Protein AF-A0A7C3QGA9-F1 (afdb_monomer_lite)

Secondary structure (D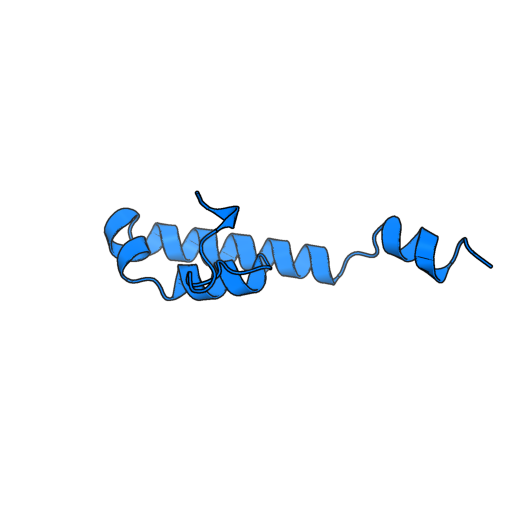SSP, 8-state):
-TTS-TTPPPPPSSHHHHHHHHHT-HHHHHHH-HHHHHHHHHHHHHHHHHHHT---HHHHHHHTTT-

Structure (mmCIF, N/CA/C/O backbone):
data_AF-A0A7C3QGA9-F1
#
_entry.id   AF-A0A7C3QGA9-F1
#
loop_
_atom_site.group_PDB
_atom_site.id
_atom_site.type_symbol
_atom_site.label_atom_id
_atom_site.label_alt_id
_atom_site.label_comp_id
_atom_site.label_asym_id
_atom_site.label_entity_id
_atom_site.label_seq_id
_atom_site.pdbx_PDB_ins_code
_ato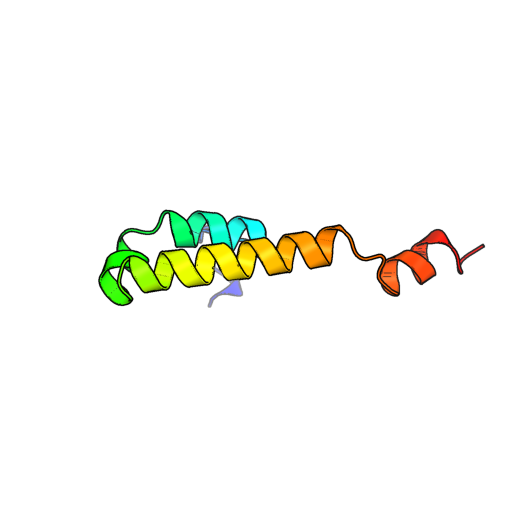m_site.Cartn_x
_atom_site.Cartn_y
_atom_site.Cartn_z
_atom_site.occupancy
_atom_site.B_iso_or_equiv
_atom_site.auth_seq_id
_atom_site.auth_comp_id
_atom_site.auth_asym_id
_atom_site.auth_atom_id
_atom_site.pdbx_PDB_model_num
ATOM 1 N N . ASP A 1 1 ? 12.665 -1.779 26.245 1.00 58.50 1 ASP A N 1
ATOM 2 C CA . ASP A 1 1 ? 13.754 -2.252 25.379 1.00 58.50 1 ASP A CA 1
ATOM 3 C C . ASP A 1 1 ? 13.151 -3.124 24.282 1.00 58.50 1 ASP A C 1
ATOM 5 O O . ASP A 1 1 ? 12.784 -4.262 24.543 1.00 58.50 1 ASP A O 1
ATOM 9 N N . VAL A 1 2 ? 12.922 -2.549 23.097 1.00 60.66 2 VAL A N 1
ATOM 10 C CA . VAL A 1 2 ? 12.290 -3.252 21.959 1.00 60.66 2 VAL A CA 1
ATOM 11 C C . VAL A 1 2 ? 13.224 -4.325 21.383 1.00 60.66 2 VAL A C 1
ATOM 13 O O . VAL A 1 2 ? 12.748 -5.300 20.812 1.00 60.66 2 VAL A O 1
ATOM 16 N N . TYR A 1 3 ? 14.537 -4.207 21.608 1.00 61.59 3 TYR A N 1
ATOM 17 C CA . TYR A 1 3 ? 15.534 -5.173 21.145 1.00 61.59 3 TYR A CA 1
ATOM 18 C C . TYR A 1 3 ? 15.666 -6.396 22.072 1.00 61.59 3 TYR A C 1
ATOM 20 O O . TYR A 1 3 ? 16.159 -7.434 21.641 1.00 61.59 3 TYR A O 1
ATOM 28 N N . ALA A 1 4 ? 15.184 -6.310 23.318 1.00 66.31 4 ALA A N 1
ATOM 29 C CA . ALA A 1 4 ? 15.186 -7.418 24.283 1.00 66.31 4 ALA A CA 1
ATOM 30 C C . ALA A 1 4 ? 13.922 -8.301 24.235 1.00 66.31 4 ALA A C 1
ATOM 32 O O . ALA A 1 4 ? 13.862 -9.350 24.881 1.00 66.31 4 ALA A O 1
ATOM 33 N N . ALA A 1 5 ? 12.889 -7.895 23.494 1.00 67.75 5 ALA A N 1
ATOM 34 C CA . ALA A 1 5 ? 11.600 -8.572 23.489 1.00 67.75 5 ALA A CA 1
ATOM 35 C C . ALA A 1 5 ? 11.579 -9.734 22.477 1.00 67.75 5 ALA A C 1
ATOM 37 O O . ALA A 1 5 ? 11.258 -9.565 21.306 1.00 67.75 5 ALA A O 1
ATOM 38 N N . GLN A 1 6 ? 11.915 -10.941 22.941 1.00 67.12 6 GLN A N 1
ATOM 39 C CA . GLN A 1 6 ? 12.050 -12.135 22.089 1.00 67.12 6 GLN A CA 1
ATOM 40 C C . GLN A 1 6 ? 10.721 -12.683 21.517 1.00 67.12 6 GLN A C 1
ATOM 42 O O . GLN A 1 6 ? 10.756 -13.501 20.604 1.00 67.12 6 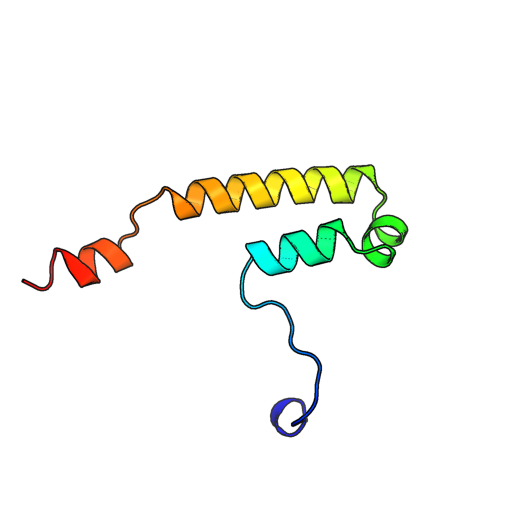GLN A O 1
ATOM 47 N N . HIS A 1 7 ? 9.560 -12.251 22.033 1.00 74.25 7 HIS A N 1
ATOM 48 C CA . HIS A 1 7 ? 8.251 -12.880 21.767 1.00 74.25 7 HIS A CA 1
ATOM 49 C C . HIS A 1 7 ? 7.142 -11.883 21.385 1.00 74.25 7 HIS A C 1
ATOM 51 O O . HIS A 1 7 ? 5.971 -12.115 21.680 1.00 74.25 7 HIS A O 1
ATOM 57 N N . LEU A 1 8 ? 7.481 -10.749 20.763 1.00 79.75 8 LEU A N 1
ATOM 58 C CA . LEU A 1 8 ? 6.450 -9.836 20.262 1.00 79.75 8 LEU A CA 1
ATOM 59 C C . LEU A 1 8 ? 5.863 -10.339 18.934 1.00 79.75 8 LEU A C 1
ATOM 61 O O . LEU A 1 8 ? 6.620 -10.826 18.085 1.00 79.75 8 LEU A O 1
ATOM 65 N N . PRO A 1 9 ? 4.540 -10.187 18.722 1.00 81.31 9 PRO A N 1
ATOM 66 C CA . PRO A 1 9 ? 3.941 -10.354 17.406 1.00 81.31 9 PRO A CA 1
ATOM 67 C C . PRO A 1 9 ? 4.659 -9.449 16.407 1.00 81.31 9 PRO A C 1
ATOM 69 O O . PRO A 1 9 ? 4.919 -8.278 16.693 1.00 81.31 9 PRO A O 1
ATOM 72 N N . ARG A 1 10 ? 5.011 -10.000 15.247 1.00 86.19 10 ARG A N 1
ATOM 73 C CA . ARG A 1 10 ? 5.703 -9.238 14.210 1.00 86.19 10 ARG A CA 1
ATOM 74 C C . ARG A 1 10 ? 4.698 -8.482 13.357 1.00 86.19 10 ARG A C 1
ATOM 76 O O . ARG A 1 10 ? 3.620 -8.989 13.063 1.00 86.19 10 ARG A O 1
ATOM 83 N N . VAL A 1 11 ? 5.085 -7.279 12.955 1.00 91.62 11 VAL A N 1
ATOM 84 C CA . VAL A 1 11 ? 4.381 -6.535 11.912 1.00 91.62 11 VAL A CA 1
ATOM 85 C C . VAL A 1 11 ? 4.626 -7.194 10.546 1.00 91.62 11 VAL A C 1
ATOM 87 O O . VAL A 1 11 ? 5.653 -7.862 10.385 1.00 91.62 11 VAL A O 1
ATOM 90 N N . PRO A 1 12 ? 3.705 -7.030 9.581 1.00 94.50 12 PRO A N 1
ATOM 91 C CA . PRO A 1 12 ? 3.892 -7.505 8.211 1.00 94.50 12 PRO A CA 1
ATOM 92 C C . PRO A 1 12 ? 5.170 -6.933 7.590 1.00 94.50 12 PRO A C 1
ATOM 94 O O . PRO A 1 12 ? 5.553 -5.794 7.868 1.00 94.50 12 PRO A O 1
ATOM 97 N N . TYR A 1 13 ? 5.825 -7.727 6.746 1.00 95.06 13 TYR A N 1
ATOM 98 C CA . TYR A 1 13 ? 7.092 -7.350 6.111 1.00 95.06 13 TYR A CA 1
ATOM 99 C C . TYR A 1 13 ? 6.905 -6.723 4.735 1.00 95.06 13 TYR A C 1
ATOM 101 O O . TYR A 1 13 ? 7.820 -6.082 4.220 1.00 95.06 13 TYR A O 1
ATOM 109 N N . THR A 1 14 ? 5.734 -6.921 4.135 1.00 96.31 14 THR A N 1
ATOM 110 C CA . THR A 1 14 ? 5.420 -6.442 2.792 1.00 96.31 14 THR A CA 1
ATOM 111 C C . THR A 1 14 ? 4.167 -5.581 2.801 1.00 96.31 14 THR A C 1
ATOM 113 O O . THR A 1 14 ? 3.290 -5.732 3.657 1.00 96.31 14 THR A O 1
ATOM 116 N N . LEU A 1 15 ? 4.071 -4.683 1.818 1.00 96.12 15 LEU A N 1
ATOM 117 C CA . LEU A 1 15 ? 2.865 -3.889 1.602 1.00 96.12 15 LEU A CA 1
ATOM 118 C C . LEU A 1 15 ? 1.657 -4.793 1.322 1.00 96.12 15 LEU A C 1
ATOM 120 O O . LEU A 1 15 ? 0.573 -4.520 1.830 1.00 96.12 15 LEU A O 1
ATOM 124 N N . HIS A 1 16 ? 1.852 -5.890 0.588 1.00 96.56 16 HIS A N 1
ATOM 125 C CA . HIS A 1 16 ? 0.812 -6.883 0.331 1.00 96.56 16 HIS A CA 1
ATOM 126 C C . HIS A 1 16 ? 0.226 -7.470 1.628 1.00 96.56 16 HIS A C 1
ATOM 128 O O . HIS A 1 16 ? -0.972 -7.336 1.874 1.00 96.56 16 HIS A O 1
ATOM 134 N N . GLU A 1 17 ? 1.070 -8.020 2.509 1.00 97.06 17 GLU A N 1
ATOM 135 C CA . GLU A 1 17 ? 0.631 -8.570 3.803 1.00 97.06 17 GLU A CA 1
ATOM 136 C C . GLU A 1 17 ? -0.049 -7.510 4.679 1.00 97.06 17 GLU A C 1
ATOM 138 O O . GLU A 1 17 ? -1.070 -7.774 5.315 1.00 97.06 17 GLU A O 1
ATOM 143 N N . ALA A 1 18 ? 0.502 -6.293 4.708 1.00 97.69 18 ALA A N 1
ATOM 144 C CA . ALA A 1 18 ? -0.077 -5.193 5.468 1.00 97.69 18 ALA A CA 1
ATOM 145 C C . ALA A 1 18 ? -1.458 -4.790 4.940 1.00 97.69 18 ALA A C 1
ATOM 147 O O . ALA A 1 18 ? -2.361 -4.524 5.732 1.00 97.69 18 ALA A O 1
ATOM 148 N N . THR A 1 19 ? -1.628 -4.781 3.618 1.00 98.06 19 THR A N 1
ATOM 149 C CA . THR A 1 19 ? -2.887 -4.424 2.959 1.00 98.06 19 THR A CA 1
ATOM 150 C C . THR A 1 19 ? -3.977 -5.446 3.263 1.00 98.06 19 THR A C 1
ATOM 152 O O . THR A 1 19 ? -5.102 -5.052 3.560 1.00 98.06 19 THR A O 1
ATOM 155 N N . ASP A 1 20 ? -3.658 -6.741 3.270 1.00 97.62 20 ASP A N 1
ATOM 156 C CA . ASP A 1 20 ? -4.638 -7.782 3.598 1.00 97.62 20 ASP A CA 1
ATOM 157 C C . ASP A 1 20 ? -5.074 -7.732 5.068 1.00 97.62 20 ASP A C 1
ATOM 159 O O . ASP A 1 20 ? -6.267 -7.829 5.367 1.00 97.62 20 ASP A O 1
ATOM 163 N N . ILE A 1 21 ? -4.132 -7.506 5.990 1.00 97.62 21 ILE A N 1
ATOM 164 C CA . ILE A 1 21 ? -4.450 -7.324 7.414 1.00 97.62 21 ILE A CA 1
ATOM 165 C C . ILE A 1 21 ? -5.294 -6.060 7.619 1.00 97.62 21 ILE A C 1
ATOM 167 O O . ILE A 1 21 ? -6.251 -6.077 8.392 1.00 97.62 21 ILE A O 1
ATOM 171 N N . PHE A 1 22 ? -4.956 -4.967 6.933 1.00 97.69 22 PHE A N 1
ATOM 172 C CA . PHE A 1 22 ? -5.689 -3.706 7.015 1.00 97.69 22 PHE A CA 1
ATOM 173 C C . PHE A 1 22 ? -7.129 -3.847 6.509 1.00 97.69 22 PHE A C 1
ATOM 175 O O . PHE A 1 22 ? -8.058 -3.436 7.202 1.00 97.69 22 PHE A O 1
ATOM 182 N N . ALA A 1 23 ? -7.323 -4.492 5.356 1.00 97.81 23 ALA A N 1
ATOM 183 C CA . ALA A 1 23 ? -8.641 -4.726 4.770 1.00 97.81 23 ALA A CA 1
ATOM 184 C C . ALA A 1 23 ? -9.558 -5.552 5.690 1.00 97.81 23 ALA A C 1
ATOM 186 O O . ALA A 1 23 ? -10.757 -5.287 5.784 1.00 97.81 23 ALA A O 1
ATOM 187 N N . ALA A 1 24 ? -8.986 -6.530 6.398 1.00 97.75 24 ALA A N 1
ATOM 188 C CA . ALA A 1 24 ? -9.699 -7.393 7.337 1.00 97.75 24 ALA A CA 1
ATOM 189 C C . ALA A 1 24 ? -9.825 -6.808 8.760 1.00 97.75 24 ALA A C 1
ATOM 191 O O . ALA A 1 24 ? -10.352 -7.473 9.651 1.00 97.75 24 ALA A O 1
ATOM 192 N N . SER A 1 25 ? -9.316 -5.599 9.017 1.00 97.94 25 SER A N 1
ATOM 193 C CA . SER A 1 25 ? -9.256 -5.046 10.369 1.00 97.94 25 SER A CA 1
ATOM 194 C C . SER A 1 25 ? -10.559 -4.353 10.771 1.00 97.94 25 SER A C 1
ATOM 196 O O . SER A 1 25 ? -10.829 -3.224 10.358 1.00 97.94 25 SER A O 1
ATOM 198 N N . ASP A 1 26 ? -11.309 -4.976 11.683 1.00 97.88 26 ASP A N 1
ATOM 199 C CA . ASP A 1 26 ? -12.485 -4.358 12.318 1.00 97.88 26 ASP A CA 1
ATOM 200 C C . ASP A 1 26 ? -12.133 -3.033 13.007 1.00 97.88 26 ASP A C 1
ATOM 202 O O . ASP A 1 26 ? -12.892 -2.065 12.958 1.00 97.88 26 ASP A O 1
ATOM 206 N N . PHE A 1 27 ? -10.950 -2.967 13.627 1.00 97.81 27 PHE A N 1
ATOM 207 C CA . PHE A 1 27 ? -10.452 -1.747 14.254 1.00 97.81 27 PHE A CA 1
ATOM 208 C C . PHE A 1 27 ? -10.259 -0.626 13.227 1.00 97.81 27 PHE A C 1
ATOM 210 O O . PHE A 1 27 ? -10.698 0.498 13.465 1.00 97.81 27 PHE A O 1
ATOM 217 N N . ALA A 1 28 ? -9.639 -0.918 12.080 1.00 97.81 28 ALA A N 1
ATOM 218 C CA . ALA A 1 28 ? -9.441 0.080 11.033 1.00 97.81 28 ALA A CA 1
ATOM 219 C C . ALA A 1 28 ? -10.780 0.573 10.468 1.00 97.81 28 ALA A C 1
ATOM 221 O O . ALA A 1 28 ? -10.966 1.777 10.297 1.00 97.81 28 ALA A O 1
ATOM 222 N N . GLN A 1 29 ? -11.737 -0.332 10.245 1.00 98.00 29 GLN A N 1
ATOM 223 C CA . GLN A 1 29 ? -13.072 0.030 9.762 1.00 98.00 29 GLN A CA 1
ATOM 224 C C . GLN A 1 29 ? -13.824 0.918 10.761 1.00 98.00 29 GLN A C 1
ATOM 226 O O . GLN A 1 29 ? -14.477 1.875 10.354 1.00 98.00 29 GLN A O 1
ATOM 231 N N . GLN A 1 30 ? -13.702 0.657 12.065 1.00 98.25 30 GLN A N 1
ATOM 232 C CA . GLN A 1 30 ? -14.314 1.492 13.105 1.00 98.25 30 GLN A CA 1
ATOM 233 C C . GLN A 1 30 ? -13.628 2.855 13.250 1.00 98.25 30 GLN A C 1
ATOM 235 O O . GLN A 1 30 ? -14.299 3.858 13.481 1.00 98.25 30 GLN A O 1
ATOM 240 N N . ALA A 1 31 ? -12.301 2.901 13.126 1.00 98.31 31 ALA A N 1
ATOM 241 C CA . ALA A 1 31 ? -11.526 4.124 13.307 1.00 98.31 31 ALA A CA 1
ATOM 242 C C . ALA A 1 31 ? -11.631 5.081 12.110 1.00 98.31 31 ALA A C 1
ATOM 244 O O . ALA A 1 31 ? -11.681 6.295 12.301 1.00 98.31 31 ALA A O 1
ATOM 245 N N . PHE A 1 32 ? -11.652 4.543 10.887 1.00 96.88 32 PHE A N 1
ATOM 246 C CA . PHE A 1 32 ? -11.580 5.330 9.652 1.00 96.88 32 PHE A CA 1
ATOM 247 C C . PHE A 1 32 ? -12.869 5.311 8.825 1.00 96.88 32 PHE A C 1
ATOM 249 O O . PHE A 1 32 ? -13.067 6.195 7.995 1.00 96.88 32 PHE A O 1
ATOM 256 N N . GLY A 1 33 ? -13.754 4.343 9.058 1.00 98.25 33 GLY A N 1
ATOM 257 C CA . GLY A 1 33 ? -14.922 4.084 8.223 1.00 98.25 33 GLY A CA 1
ATOM 258 C C . GLY A 1 33 ? -14.633 3.070 7.114 1.00 98.25 33 GLY A C 1
ATOM 259 O O . GLY A 1 33 ? -13.524 2.995 6.581 1.00 98.25 33 GLY A O 1
ATOM 260 N N . VAL A 1 34 ? -15.659 2.292 6.758 1.00 98.00 34 VAL A N 1
ATOM 261 C CA . VAL A 1 34 ? -15.567 1.216 5.756 1.00 98.00 34 VAL A CA 1
ATOM 262 C C . VAL A 1 34 ? -15.134 1.760 4.393 1.00 98.00 34 VAL A C 1
ATOM 264 O O . VAL A 1 34 ? -14.189 1.232 3.815 1.00 98.00 34 VAL A O 1
ATOM 267 N N . ASP A 1 35 ? -15.732 2.863 3.937 1.00 98.25 35 ASP A N 1
ATOM 268 C CA . ASP A 1 35 ? -15.431 3.463 2.627 1.00 98.25 35 ASP A CA 1
ATOM 269 C C . ASP A 1 35 ? -13.955 3.879 2.501 1.00 98.25 35 ASP A C 1
ATOM 271 O O . ASP A 1 35 ? -13.333 3.728 1.449 1.00 98.25 35 ASP A O 1
ATOM 275 N N . VAL A 1 36 ? -13.368 4.381 3.593 1.00 98.31 36 VAL A N 1
ATOM 276 C CA . VAL A 1 36 ? -11.958 4.791 3.631 1.00 98.31 36 VAL A CA 1
ATOM 277 C C . VAL A 1 36 ? -11.050 3.568 3.568 1.00 98.31 36 VAL A C 1
ATOM 279 O O . VAL A 1 36 ? -10.096 3.547 2.789 1.00 98.31 36 VAL A O 1
ATOM 282 N N . VAL A 1 37 ? -11.353 2.534 4.357 1.00 98.50 37 VAL A N 1
ATOM 283 C CA . VAL A 1 37 ? -10.587 1.280 4.352 1.00 98.50 37 VAL A CA 1
ATOM 284 C C . VAL A 1 37 ? -10.641 0.618 2.977 1.00 98.50 37 VAL A C 1
ATOM 286 O O . VAL A 1 37 ? -9.603 0.191 2.468 1.00 98.50 37 VAL A O 1
ATOM 289 N N . GLU A 1 38 ? -11.811 0.578 2.341 1.00 98.31 38 GLU A N 1
ATOM 290 C CA . GLU A 1 38 ? -11.980 0.011 1.003 1.00 98.31 38 GLU A CA 1
ATOM 291 C C . GLU A 1 38 ? -11.191 0.801 -0.049 1.00 98.31 38 GLU A C 1
ATOM 293 O O . GLU A 1 38 ? -10.425 0.211 -0.818 1.00 98.31 38 GLU A O 1
ATOM 298 N N . HIS A 1 39 ? -11.302 2.134 -0.038 1.00 98.44 39 HIS A N 1
ATOM 299 C CA . HIS A 1 39 ? -10.589 2.994 -0.979 1.00 98.44 39 HIS A CA 1
ATOM 300 C C . HIS A 1 39 ? -9.070 2.796 -0.901 1.00 98.44 39 HIS A C 1
ATOM 302 O O . HIS A 1 39 ? -8.413 2.571 -1.922 1.00 98.44 39 HIS A O 1
ATOM 308 N N . TYR A 1 40 ? -8.509 2.822 0.309 1.00 98.38 40 TYR A N 1
ATOM 309 C CA . TYR A 1 40 ? -7.073 2.629 0.495 1.00 98.38 40 TYR A CA 1
ATOM 310 C C . TYR A 1 40 ? -6.627 1.199 0.189 1.00 98.38 40 TYR A C 1
ATOM 312 O O . TYR A 1 40 ? -5.573 1.015 -0.415 1.00 98.38 40 TYR A O 1
ATOM 320 N N . THR A 1 41 ? -7.435 0.188 0.516 1.00 98.50 41 THR A N 1
ATOM 321 C CA . THR A 1 41 ? -7.142 -1.206 0.148 1.00 98.50 41 THR A CA 1
ATOM 322 C C . THR A 1 41 ? -7.025 -1.359 -1.369 1.00 98.50 41 THR A C 1
ATOM 324 O O . THR A 1 41 ? -6.081 -1.979 -1.861 1.00 98.50 41 THR A O 1
ATOM 327 N N . HIS A 1 42 ? -7.953 -0.773 -2.131 1.00 98.44 42 HIS A N 1
ATOM 328 C CA . HIS A 1 42 ? -7.898 -0.795 -3.591 1.00 98.44 42 HIS A CA 1
ATOM 329 C C . HIS A 1 42 ? -6.663 -0.060 -4.134 1.00 98.44 42 HIS A C 1
ATOM 331 O O . HIS A 1 42 ? -5.968 -0.574 -5.017 1.00 98.44 42 HIS A O 1
ATOM 337 N N . PHE A 1 43 ? -6.365 1.117 -3.579 1.00 98.50 43 PHE A N 1
ATOM 338 C CA . PHE A 1 43 ? -5.197 1.906 -3.956 1.00 98.50 43 PHE A CA 1
ATOM 339 C C . PHE A 1 43 ? -3.886 1.136 -3.723 1.00 98.50 43 PHE A C 1
ATOM 341 O O . PHE A 1 43 ? -3.095 0.984 -4.652 1.00 98.50 43 PHE A O 1
ATOM 348 N N . PHE A 1 44 ? -3.682 0.567 -2.531 1.00 98.38 44 PHE A N 1
ATOM 349 C CA . PHE A 1 44 ? -2.456 -0.170 -2.207 1.00 98.38 44 PHE A CA 1
ATOM 350 C C . PHE A 1 44 ? -2.287 -1.445 -3.033 1.00 98.38 44 PHE A C 1
ATOM 352 O O . PHE A 1 44 ? -1.173 -1.766 -3.440 1.00 98.38 44 PHE A O 1
ATOM 359 N N . ARG A 1 45 ? -3.380 -2.148 -3.354 1.00 98.25 45 ARG A N 1
ATOM 360 C CA . ARG A 1 45 ? -3.328 -3.295 -4.276 1.00 98.25 45 ARG A CA 1
ATOM 361 C C . ARG A 1 45 ? -2.900 -2.879 -5.679 1.00 98.25 45 ARG A C 1
ATOM 363 O O . ARG A 1 45 ? -2.129 -3.589 -6.314 1.00 98.25 45 ARG A O 1
ATOM 370 N N . THR A 1 46 ? -3.376 -1.730 -6.150 1.00 98.25 46 THR A N 1
ATOM 371 C CA . THR A 1 46 ? -2.987 -1.193 -7.460 1.00 98.25 46 THR A CA 1
ATOM 372 C C . THR A 1 46 ? -1.507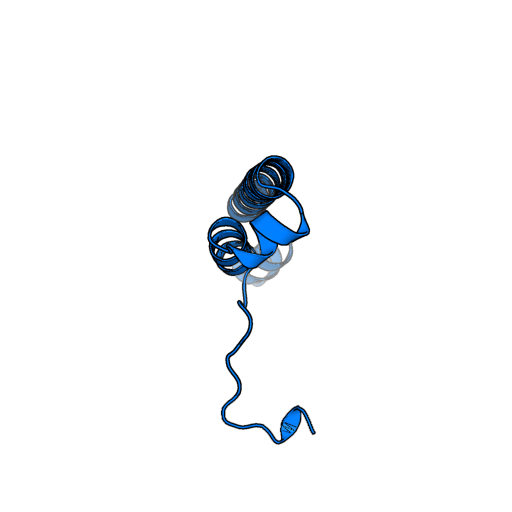 -0.825 -7.493 1.00 98.25 46 THR A C 1
ATOM 374 O O . THR A 1 46 ? -0.815 -1.194 -8.439 1.00 98.25 46 THR A O 1
ATOM 377 N N . GLU A 1 47 ? -1.004 -0.182 -6.439 1.00 97.94 47 GLU A N 1
ATOM 378 C CA . GLU A 1 47 ? 0.419 0.145 -6.304 1.00 97.94 47 GLU A CA 1
ATOM 379 C C . GLU A 1 47 ? 1.293 -1.118 -6.269 1.00 97.94 47 GLU A C 1
ATOM 381 O O . GLU A 1 47 ? 2.291 -1.207 -6.982 1.00 97.94 47 GLU A O 1
ATOM 386 N N . GLN A 1 48 ? 0.887 -2.136 -5.501 1.00 97.50 48 GLN A N 1
ATOM 387 C CA . GLN A 1 48 ? 1.606 -3.409 -5.438 1.00 97.50 48 GLN A CA 1
ATOM 388 C C . GLN A 1 48 ? 1.674 -4.087 -6.815 1.00 97.50 48 GLN A C 1
ATOM 390 O O . GLN A 1 48 ? 2.746 -4.513 -7.229 1.00 97.50 48 GLN A O 1
ATOM 395 N N . MET A 1 49 ? 0.565 -4.128 -7.565 1.00 97.44 49 MET A N 1
ATOM 396 C CA . MET A 1 49 ? 0.559 -4.686 -8.926 1.00 97.44 49 MET A CA 1
ATOM 397 C C . MET A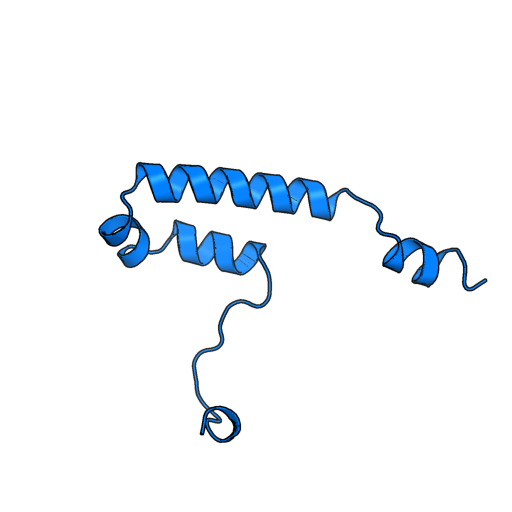 1 49 ? 1.470 -3.907 -9.885 1.00 97.44 49 MET A C 1
ATOM 399 O O . MET A 1 49 ? 2.121 -4.502 -10.746 1.00 97.44 49 MET A O 1
ATOM 403 N N . ALA A 1 50 ? 1.524 -2.579 -9.756 1.00 97.50 50 ALA A N 1
ATOM 404 C CA . ALA A 1 50 ? 2.425 -1.756 -10.556 1.00 97.50 50 ALA A CA 1
ATOM 405 C C . ALA A 1 50 ? 3.895 -2.075 -10.241 1.00 97.50 50 ALA A C 1
ATOM 407 O O . ALA A 1 50 ? 4.699 -2.215 -11.160 1.00 97.50 50 ALA A O 1
ATOM 408 N N . TYR A 1 51 ? 4.229 -2.253 -8.960 1.00 95.25 51 TYR A N 1
ATOM 409 C CA . TYR A 1 51 ? 5.566 -2.658 -8.536 1.00 95.25 51 TYR A CA 1
ATOM 410 C C . TYR A 1 51 ? 5.942 -4.053 -9.053 1.00 95.25 51 TYR A C 1
ATOM 412 O O . TYR A 1 51 ? 6.999 -4.212 -9.656 1.00 95.25 51 TYR A O 1
ATOM 420 N N . ASP A 1 52 ? 5.058 -5.041 -8.897 1.00 94.75 52 ASP A N 1
ATOM 421 C CA . ASP A 1 52 ? 5.322 -6.439 -9.272 1.00 94.75 52 ASP A CA 1
ATOM 422 C C . ASP A 1 52 ? 5.533 -6.636 -10.783 1.00 94.75 52 ASP A C 1
ATOM 424 O O . ASP A 1 52 ? 6.107 -7.635 -11.219 1.00 94.75 52 ASP A O 1
ATOM 428 N N . THR A 1 53 ? 5.055 -5.694 -11.600 1.00 96.25 53 THR A N 1
ATOM 429 C CA . THR A 1 53 ? 5.203 -5.727 -13.063 1.00 96.25 53 THR A CA 1
ATOM 430 C C . THR A 1 53 ? 6.346 -4.855 -13.585 1.00 96.25 53 THR A C 1
ATOM 432 O O . THR A 1 53 ? 6.638 -4.881 -14.785 1.00 96.25 53 THR A O 1
ATOM 435 N N . ALA A 1 54 ? 7.023 -4.107 -12.712 1.00 95.88 54 ALA A N 1
ATOM 436 C CA . ALA A 1 54 ? 8.147 -3.257 -13.072 1.00 95.88 54 ALA A CA 1
ATOM 437 C C . ALA A 1 54 ? 9.484 -4.001 -12.924 1.00 95.88 54 ALA A C 1
ATOM 439 O O . ALA A 1 54 ? 9.718 -4.687 -11.938 1.00 95.88 54 ALA A O 1
ATOM 440 N N . VAL A 1 55 ? 10.400 -3.807 -13.881 1.00 93.31 55 VAL A N 1
ATOM 441 C CA . VAL A 1 55 ? 11.803 -4.232 -13.734 1.00 93.31 55 VAL A CA 1
ATOM 442 C C . VAL A 1 55 ? 12.602 -3.070 -13.164 1.00 93.31 55 VAL A C 1
ATOM 444 O O . VAL A 1 55 ? 12.758 -2.028 -13.803 1.00 93.31 55 VAL A O 1
ATOM 447 N N . THR A 1 56 ? 13.124 -3.260 -11.963 1.00 94.38 56 THR A N 1
ATOM 448 C CA . THR A 1 56 ? 13.854 -2.244 -11.210 1.00 94.38 56 THR A CA 1
ATOM 449 C C . THR A 1 56 ? 15.342 -2.218 -11.556 1.00 94.38 56 THR A C 1
ATOM 451 O O . THR A 1 56 ? 15.931 -3.194 -12.029 1.00 94.38 56 THR A O 1
ATOM 454 N N . ASP A 1 57 ? 15.998 -1.097 -11.260 1.00 93.06 57 ASP A N 1
ATOM 455 C CA . ASP A 1 57 ? 17.447 -0.932 -11.435 1.00 93.06 57 ASP A CA 1
ATOM 456 C C . ASP A 1 57 ? 18.251 -1.978 -10.663 1.00 93.06 57 ASP A C 1
ATOM 458 O O . ASP A 1 57 ? 19.254 -2.482 -11.165 1.00 93.06 57 ASP A O 1
ATOM 462 N N . TRP A 1 58 ? 17.779 -2.356 -9.472 1.00 91.56 58 TRP A N 1
ATOM 463 C CA . TRP A 1 58 ? 18.407 -3.402 -8.671 1.00 91.56 58 TRP A CA 1
ATOM 464 C C . TRP A 1 58 ? 18.431 -4.742 -9.415 1.00 91.56 58 TRP A C 1
ATOM 466 O O . TRP A 1 58 ? 19.464 -5.411 -9.447 1.00 91.56 58 TRP A O 1
ATOM 476 N N . GLU A 1 59 ? 17.326 -5.117 -10.062 1.00 91.88 59 GLU A N 1
ATOM 477 C CA . GLU A 1 59 ? 17.228 -6.365 -10.826 1.00 91.88 59 GLU A CA 1
ATOM 478 C C . GLU A 1 59 ? 18.108 -6.322 -12.078 1.00 91.88 59 GLU A C 1
ATOM 480 O O . GLU A 1 59 ? 18.830 -7.284 -12.357 1.00 91.88 59 GLU A O 1
ATOM 485 N N . ARG A 1 60 ? 18.125 -5.186 -12.790 1.00 90.81 60 ARG A N 1
ATOM 486 C CA . ARG A 1 60 ? 19.007 -4.975 -13.951 1.00 90.81 60 ARG A CA 1
ATOM 487 C C . ARG A 1 60 ? 20.475 -5.113 -13.559 1.00 90.81 60 ARG A C 1
ATOM 489 O O . ARG A 1 60 ? 21.201 -5.910 -14.155 1.00 90.81 60 ARG A O 1
ATOM 496 N N . GLN A 1 61 ? 20.895 -4.435 -12.495 1.00 91.19 61 GLN A N 1
ATOM 497 C CA . GLN A 1 61 ? 22.267 -4.513 -12.005 1.00 91.19 61 GLN A CA 1
ATOM 498 C C . GLN A 1 61 ? 22.626 -5.928 -11.529 1.00 91.19 61 GLN A C 1
ATOM 500 O O . GLN A 1 61 ? 23.741 -6.410 -11.736 1.00 91.19 61 GLN A O 1
ATOM 505 N N . ARG A 1 62 ? 21.693 -6.619 -10.863 1.00 90.44 62 ARG A N 1
ATOM 506 C CA . ARG A 1 62 ? 21.944 -7.938 -10.272 1.00 90.44 62 ARG A CA 1
ATOM 507 C C . ARG A 1 62 ? 22.099 -9.042 -11.314 1.00 90.44 62 ARG A C 1
ATOM 509 O O . ARG A 1 62 ? 22.908 -9.945 -11.070 1.00 90.44 62 ARG A O 1
ATOM 516 N N . TYR A 1 63 ? 21.323 -8.983 -12.397 1.00 86.94 63 TYR A N 1
ATOM 517 C CA . TYR A 1 63 ? 21.177 -10.082 -13.355 1.00 86.94 63 TYR A CA 1
ATOM 518 C C . TYR A 1 63 ? 21.674 -9.771 -14.774 1.00 86.94 63 TYR A C 1
ATOM 520 O O . TYR A 1 63 ? 22.046 -10.711 -15.470 1.00 86.94 63 TYR A O 1
ATOM 528 N N . PHE A 1 64 ? 21.729 -8.504 -15.199 1.00 78.00 64 PHE A N 1
ATOM 529 C CA . PHE A 1 64 ? 22.124 -8.127 -16.566 1.00 78.00 64 PHE A CA 1
ATOM 530 C C . PHE A 1 64 ? 23.494 -7.441 -16.651 1.00 78.00 64 PHE A C 1
ATOM 532 O O . PHE A 1 64 ? 24.231 -7.696 -17.596 1.00 78.00 64 PHE A O 1
ATOM 539 N N . GLU A 1 65 ? 23.861 -6.596 -15.684 1.00 74.38 65 GLU A N 1
ATOM 540 C CA . GLU A 1 65 ? 25.085 -5.768 -15.768 1.00 74.38 65 GLU A CA 1
ATOM 541 C C . GLU A 1 65 ? 26.312 -6.378 -15.069 1.00 74.38 65 GLU A C 1
ATOM 543 O O . GLU A 1 65 ? 27.413 -5.840 -15.150 1.00 74.38 65 GLU A O 1
ATOM 548 N N . ARG A 1 66 ? 26.136 -7.490 -14.348 1.00 60.81 66 ARG A N 1
ATOM 549 C CA . ARG A 1 66 ? 27.213 -8.204 -13.635 1.00 60.81 66 ARG A CA 1
ATOM 550 C C . ARG A 1 66 ? 27.842 -9.352 -14.443 1.00 60.81 66 ARG A C 1
ATOM 552 O O . ARG A 1 66 ? 28.524 -10.183 -13.841 1.00 60.81 66 ARG A O 1
ATOM 559 N N . ILE A 1 67 ? 27.599 -9.412 -15.756 1.00 53.59 67 ILE A N 1
ATOM 560 C CA . ILE A 1 67 ? 28.197 -10.390 -16.685 1.00 53.59 67 ILE A CA 1
ATOM 561 C C . ILE A 1 67 ? 29.346 -9.735 -17.448 1.00 53.59 67 ILE A C 1
ATOM 563 O O . ILE A 1 67 ? 29.144 -8.600 -17.932 1.00 53.59 67 ILE A O 1
#

pLDDT: mean 90.71, std 12.05, range [53.59, 98.5]

Foldseek 3Di:
DVVPDPDDDDDDPDLVVNLVCLLPDPVNCVVPNNVVNVVVSVVSVVVVVVVVPDDDPVNCVVPPVVD

Sequence (67 aa):
DVYAAQHLPRVPYTLHEATDIFAASDFAQQAFGVDVVEHYTHFFRTEQMAYDTAVTDWERQRYFERI

Radius of gyration: 17.28 Å; chains: 1; bounding box: 44×18×42 Å

=== Feature glossary ===
A reading guide for the features in this record.

Start from the sequence.

  · This is the polypeptide sequence — one letter per residue, N-terminus first. Length ranges from a few dozen residues for small domains to over a thousand for large multi-domain proteins.

Fold it, and you get atomic coordinates and the backbone conformation that goes with them.

  · Structure coordinates are given as an mmCIF _atom_site loop: one row per atom with element, residue name, chain id, sequence number, and x/y/z position in Å. Only the four main-chain atoms per residue are included here; side chains are omitted to keep the record compact.

  · Backbone dihedral angles. Every residue except chain termini has a φ (preceding-C → N → Cα → C) and a ψ (N → Cα → C → next-N). They are reported in degrees following the IUPAC sign convention. Secondary structure is essentially a statement about which (φ, ψ) basin each residue occupies.

  · The SS8 string is DSSP's per-residue secondary-structure call. α-helix (H) means an i→i+4 H-bond ladder; β-strand (E) means the residue participates in a β-sheet; 3₁₀ (G) and π (I) are tighter and wider helices; T/S are turns/bends; '-' is loop.

  · SS3 is a coarse helix/strand/coil call (letters a/b/c) made by the P-SEA algorithm from inter-Cα distances and dihedrals. It is less detailed than DSSP but needs only Cα positions.

Summarize the fold with a handful of shape descriptors and a per-residue structural alphabet.

  · Radius of gyration (Rg) is the root-mean-square distance of Cα atoms from their centroid — a single number for overall size and compactness. A globular domain of N residues has Rg ≈ 2.2·N^0.38 Å; an extended or disordered chain has a much larger Rg. The Cα contact count is the number of residue pairs whose Cα atoms are within 8 Å and are more than four positions apart in sequence — a standard proxy for tertiary packing density. The bounding box is the smallest axis-aligned box enclosing all Cα atoms.

  · The Foldseek 3Di string encodes local tertiary geometry as a 20-letter alphabet — one character per residue — derived from the relative positions of nearby Cα atoms. Unlike the amino-acid sequence, 3Di is a direct function of the 3D structure, so two proteins with the same fold have similar 3Di strings even at low sequence identity.

  · Solvent-accessible surface area (SASA) is the area in Å² traced out by the centre of a 1.4 Å probe sphere (a water molecule) rolled over the protein's van der Waals surface (Shrake–Rupley / Lee–Richards construction). Buried residues have near-zero SASA; fully exposed residues can exceed 200 Å². The total SASA scales roughly with the number of surface residues.

Ask how reliable the model is.

  · pLDDT (predicted Local Distance Difference Test) is AlphaFold's per-residue confidence score, ranging from 0 to 100. Values above 90 indicate high confidence (typically well-packed cores)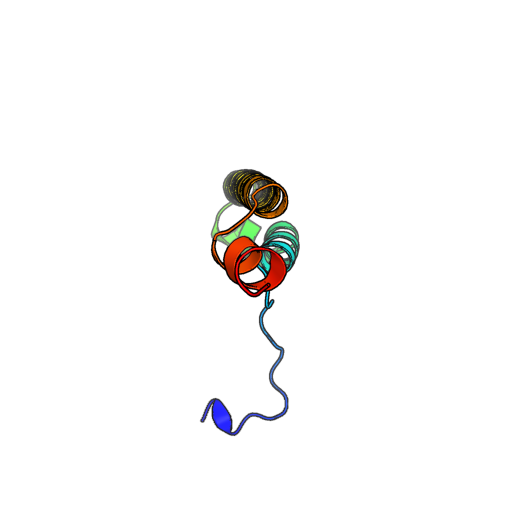; 70–90 is confident; 50–70 low confidence; below 50 usually means the region is disordered or the prediction is unreliable there. AlphaFold stores pLDDT in the mmCIF B-factor column.

  · B-factor (Debye–Waller factor) reflects atomic displacement in the crystal lattice. It is an experimental observable (units Å²), not a prediction; low values mean the atom is pinned down, high values mean it moves or is heterogeneous across the crystal.

  · Predicted Aligned Error (PAE) is an AlphaFold confidence matrix: entry (i, j) is the expected error in the position of residue j, in ångströms, when the prediction is superimposed on the true structure at residue i. Low PAE within a block of residues means that block is internally rigid and well-predicted; high PAE between two blocks means their relative placement is uncertain even if each block individually is confident.

Place it in context: what it resembles, what it is annotated as, and how it looks.

  · Nearest PDB neighbors are the top structural matches found by Foldseek when searching this structure against the entire Protein Data Bank. Each hit reports a TM-score (0 to 1; >0.5 almost always implies the same fold) and an E-value. These are *structural* homologs — they may share no detectable sequence similarity.

  · Functional annotations link the protein to curated databases. InterPro entries identify conserved domains and families by matching the sequence against member-database signatures (Pfam, PROSITE, CDD, …). Gene Ontology (GO) terms describe molecular function, biological process, and cellular component in a controlled vocabulary. CATH places the structure in a hierarchical fold classification (Class/Architecture/Topology/Homologous-superfamily). The organism is the source species.

  · Three diagnostic plots accompany the record. The Cα contact map visualizes the tertiary structure as a 2D adjacency matrix (8 Å cutoff, sequence-local contacts suppressed). The Ramachandran plot shows the distribution of backbone (φ, ψ) torsions, with points in the α and β basins reflecting secondary structure content. The PAE plot shows AlphaFold's inter-residue confidence as a color matrix.

  · Six rendered views show the 3D structure from the faces of a cube — i.e. along ±x, ±y, ±z. Rendering representation is drawn randomly per protein from cartoon (secondary-structure ribbons), sticks (backbone bonds), or molecular surface; coloring is either N→C rainbow (blue at the N-terminus through red at the C-terminus) or one color per chain.